Protein AF-A0A6M6A2I5-F1 (afdb_monomer_lite)

Sequence (112 aa):
MAKPLNKREREFLKPAIVHGWEIEISPFRKTALWDGDSLLPVRVGAMAESLIKRGYLERISMGFGRDIIRATEKAKNLRCYRCSYGRTIKNGQQAGSCPHCDGGIKQEGANQ

Secondary structure (DSSP, 8-state):
-PPPPPHHHHHHHHIIIII---EEE-TT-SSEEETT-TTSEE--SHHHHHHHHTTSEEEEEEETTEEEEEE-HHHHTTB-SSSBTTEEEETTEEEEE-TT-BTTBPPTTTT-

Radius of gyration: 15.28 Å; chains: 1; bounding box: 38×22×46 Å

pLDDT: mean 90.23, std 10.86, range [34.66, 98.06]

Foldseek 3Di:
DDDWDDPVLCVLCLCQQQVVWKWKDDPVDPFIATNPDPVGTDDDDPSLVVCCVVQQWPWDDPDPRIIIIHGDPVNNVQFDPCPRQQFHADPNDGPGGDPQADRGGGTPPSPD

Structure (mmCIF, N/CA/C/O backbone):
data_AF-A0A6M6A2I5-F1
#
_entry.id   AF-A0A6M6A2I5-F1
#
loop_
_atom_site.group_PDB
_atom_site.id
_atom_site.type_symbol
_atom_site.label_atom_id
_atom_site.label_alt_id
_atom_site.label_comp_id
_atom_site.label_asym_id
_atom_site.label_entity_id
_atom_site.label_seq_id
_atom_site.pdbx_PDB_ins_code
_atom_site.Cartn_x
_atom_site.Cartn_y
_atom_site.Cartn_z
_atom_site.occupancy
_atom_site.B_iso_or_equiv
_atom_site.auth_seq_id
_atom_site.auth_comp_id
_atom_site.auth_asym_id
_atom_site.auth_atom_id
_atom_site.pdbx_PDB_model_num
ATOM 1 N N . MET A 1 1 ? 15.066 9.716 14.071 1.00 51.50 1 MET A N 1
ATOM 2 C CA . MET A 1 1 ? 13.741 9.054 14.113 1.00 51.50 1 MET A CA 1
ATOM 3 C C . MET A 1 1 ? 13.105 9.168 12.736 1.00 51.50 1 MET A C 1
ATOM 5 O O . MET A 1 1 ? 13.170 10.244 12.154 1.00 51.50 1 MET A O 1
ATOM 9 N N . ALA A 1 2 ? 12.569 8.081 12.172 1.00 66.38 2 ALA A N 1
ATOM 10 C CA . ALA A 1 2 ? 11.883 8.155 10.881 1.00 66.38 2 ALA A CA 1
ATOM 11 C C . ALA A 1 2 ? 10.596 8.983 11.026 1.00 66.38 2 ALA A C 1
ATOM 13 O O . ALA A 1 2 ? 9.888 8.853 12.022 1.00 66.38 2 ALA A O 1
ATOM 14 N N . LYS A 1 3 ? 10.305 9.846 10.047 1.00 81.69 3 LYS A N 1
ATOM 15 C CA . LYS A 1 3 ? 9.072 10.643 10.024 1.00 81.69 3 LYS A CA 1
ATOM 16 C C . LYS A 1 3 ? 7.850 9.706 10.064 1.00 81.69 3 LYS A C 1
ATOM 18 O O . LYS A 1 3 ? 7.823 8.780 9.246 1.00 81.69 3 LYS A O 1
ATOM 23 N N . PRO A 1 4 ? 6.849 9.950 10.933 1.00 85.81 4 PRO A N 1
ATOM 24 C CA . PRO A 1 4 ? 5.607 9.183 10.933 1.00 85.81 4 PRO A CA 1
ATOM 25 C C . PRO A 1 4 ? 4.867 9.270 9.596 1.00 85.81 4 PRO A C 1
ATOM 27 O O . PRO A 1 4 ? 4.952 10.280 8.889 1.00 85.81 4 PRO A O 1
ATOM 30 N N . LEU A 1 5 ? 4.113 8.226 9.248 1.00 91.00 5 LEU A N 1
ATOM 31 C CA . LEU A 1 5 ? 3.243 8.243 8.066 1.00 91.00 5 LEU A CA 1
ATOM 32 C C . LEU A 1 5 ? 2.193 9.359 8.148 1.00 91.00 5 LEU A C 1
ATOM 34 O O . LEU A 1 5 ? 1.408 9.427 9.099 1.00 91.00 5 LEU A O 1
ATOM 38 N N . ASN A 1 6 ? 2.125 10.201 7.116 1.00 91.81 6 ASN A N 1
ATOM 39 C CA . ASN A 1 6 ? 1.060 11.198 6.994 1.00 91.81 6 ASN A CA 1
ATOM 40 C C . ASN A 1 6 ? -0.255 10.568 6.485 1.00 91.81 6 ASN A C 1
ATOM 42 O O . ASN A 1 6 ? -0.288 9.406 6.084 1.00 91.81 6 ASN A O 1
ATOM 46 N N . LYS A 1 7 ? -1.352 11.338 6.477 1.00 90.50 7 LYS A N 1
ATOM 47 C CA . LYS A 1 7 ? -2.675 10.841 6.059 1.00 90.50 7 LYS A CA 1
ATOM 48 C C . LYS A 1 7 ? -2.685 10.259 4.638 1.00 90.50 7 LYS A C 1
ATOM 50 O O . LYS A 1 7 ? -3.179 9.154 4.454 1.00 90.50 7 LYS A O 1
ATOM 55 N N . ARG A 1 8 ? -2.089 10.954 3.660 1.00 92.94 8 ARG A N 1
ATOM 56 C CA . ARG A 1 8 ? -2.039 10.495 2.258 1.00 92.94 8 ARG A CA 1
ATOM 57 C C . ARG A 1 8 ? -1.227 9.211 2.107 1.00 92.94 8 ARG A C 1
ATOM 59 O O . ARG A 1 8 ? -1.609 8.331 1.350 1.00 92.94 8 ARG A O 1
ATOM 66 N N . GLU A 1 9 ? -0.122 9.094 2.838 1.00 94.56 9 GLU A N 1
ATOM 67 C CA . GLU A 1 9 ? 0.698 7.877 2.843 1.00 94.56 9 GLU A CA 1
ATOM 68 C C . GLU A 1 9 ? -0.063 6.689 3.441 1.00 94.56 9 GLU A C 1
ATOM 70 O O . GLU A 1 9 ? -0.002 5.588 2.898 1.00 94.56 9 GLU A O 1
ATOM 75 N N . ARG A 1 10 ? -0.825 6.905 4.522 1.00 93.00 10 ARG A N 1
ATOM 76 C CA . ARG A 1 10 ? -1.693 5.864 5.089 1.00 93.00 10 ARG A CA 1
ATOM 77 C C . ARG A 1 10 ? -2.793 5.454 4.115 1.00 93.00 10 ARG A C 1
ATOM 79 O O . ARG A 1 10 ? -3.000 4.265 3.918 1.00 93.00 10 ARG A O 1
ATOM 86 N N . GLU A 1 11 ? -3.463 6.412 3.481 1.00 93.00 11 GLU A N 1
ATOM 87 C CA . GLU A 1 11 ? -4.486 6.126 2.467 1.00 93.00 11 GLU A CA 1
ATOM 88 C C . GLU A 1 11 ? -3.912 5.318 1.297 1.00 93.00 11 GLU A C 1
ATOM 90 O O . GLU A 1 11 ? -4.533 4.345 0.875 1.00 93.00 11 GLU A O 1
ATOM 95 N N . PHE A 1 12 ? -2.704 5.651 0.833 1.00 95.06 12 PHE A N 1
ATOM 96 C CA . PHE A 1 12 ? -2.018 4.901 -0.221 1.00 95.06 12 PHE A CA 1
ATOM 97 C C . PHE A 1 12 ? -1.679 3.462 0.194 1.00 95.06 12 PHE A C 1
ATOM 99 O O . PHE A 1 12 ? -1.828 2.541 -0.601 1.00 95.06 12 PHE A O 1
ATOM 106 N N . LEU A 1 13 ? -1.242 3.252 1.439 1.00 95.31 13 LEU A N 1
ATOM 107 C CA . LEU A 1 13 ? -0.910 1.925 1.970 1.00 95.31 13 LEU A CA 1
ATOM 108 C C . LEU A 1 13 ? -2.141 1.082 2.335 1.00 95.31 13 LEU A C 1
ATOM 110 O O . LEU A 1 13 ? -2.018 -0.129 2.526 1.00 95.31 13 LEU A O 1
ATOM 114 N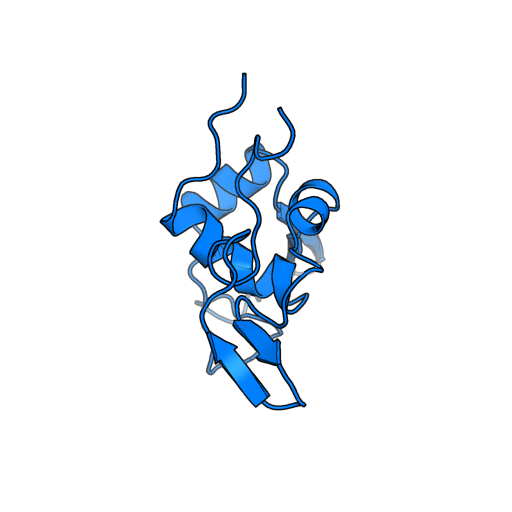 N . LYS A 1 14 ? -3.319 1.700 2.477 1.00 94.88 14 LYS A N 1
ATOM 115 C CA . LYS A 1 14 ? -4.532 1.049 2.985 1.00 94.88 14 LYS A CA 1
ATOM 116 C C . LYS A 1 14 ? -4.922 -0.220 2.224 1.00 94.88 14 LYS A C 1
ATOM 118 O O . LYS A 1 14 ? -5.168 -1.211 2.913 1.00 94.88 14 LYS A O 1
ATOM 123 N N . PRO A 1 15 ? -4.955 -0.250 0.879 1.00 95.38 15 PRO A N 1
ATOM 124 C CA . PRO A 1 15 ? -5.260 -1.476 0.145 1.00 95.38 15 PRO A CA 1
ATOM 125 C C . PRO A 1 15 ? -4.318 -2.625 0.524 1.00 95.38 15 PRO A C 1
ATOM 127 O O . PRO A 1 15 ? -4.771 -3.681 0.963 1.00 95.38 15 PRO A O 1
ATOM 130 N N . ALA A 1 16 ? -3.011 -2.367 0.510 1.00 96.50 16 ALA A N 1
ATOM 131 C CA . ALA A 1 16 ? -2.003 -3.374 0.822 1.00 96.50 16 ALA A CA 1
ATOM 132 C C . ALA A 1 16 ? -2.032 -3.851 2.285 1.00 96.50 16 ALA A C 1
ATOM 134 O O . ALA A 1 16 ? -1.866 -5.035 2.559 1.00 96.50 16 ALA A O 1
ATOM 135 N N . ILE A 1 17 ? -2.264 -2.954 3.249 1.00 95.56 17 ILE A N 1
ATOM 136 C CA . ILE A 1 17 ? -2.261 -3.311 4.680 1.00 95.56 17 ILE A CA 1
ATOM 137 C C . ILE A 1 17 ? -3.567 -3.991 5.098 1.00 95.56 17 ILE A C 1
ATOM 139 O O . ILE A 1 17 ? -3.561 -4.953 5.869 1.00 95.56 17 ILE A O 1
ATOM 143 N N . VAL A 1 18 ? -4.701 -3.444 4.664 1.00 94.00 18 VAL A N 1
ATOM 144 C CA . VAL A 1 18 ? -6.015 -3.841 5.179 1.00 94.00 18 VAL A CA 1
ATOM 145 C C . VAL A 1 18 ? -6.603 -4.989 4.366 1.00 94.00 18 VAL A C 1
ATOM 147 O O . VAL A 1 18 ? -7.187 -5.904 4.951 1.00 94.00 18 VAL A O 1
ATOM 150 N N . HIS A 1 19 ? -6.437 -4.950 3.044 1.00 92.69 19 HIS A N 1
ATOM 151 C CA . HIS A 1 19 ? -6.981 -5.951 2.129 1.00 92.69 19 HIS A CA 1
ATOM 152 C C . HIS A 1 19 ? -5.935 -6.973 1.673 1.00 92.69 19 HIS A C 1
ATOM 154 O O . HIS A 1 19 ? -6.315 -8.033 1.193 1.00 92.69 19 HIS A O 1
ATOM 160 N N . GLY A 1 20 ? -4.644 -6.700 1.886 1.00 93.62 20 GLY A N 1
ATOM 161 C CA . GLY A 1 20 ? -3.567 -7.584 1.440 1.00 93.62 20 GLY A CA 1
ATOM 162 C C . GLY A 1 20 ? -3.265 -7.469 -0.052 1.00 93.62 20 GLY A C 1
ATOM 163 O O . GLY A 1 20 ? -2.556 -8.320 -0.568 1.00 93.62 20 GLY A O 1
ATOM 164 N N . TRP A 1 21 ? -3.797 -6.441 -0.719 1.00 96.56 21 TRP A N 1
ATOM 165 C CA . TRP A 1 21 ? -3.623 -6.2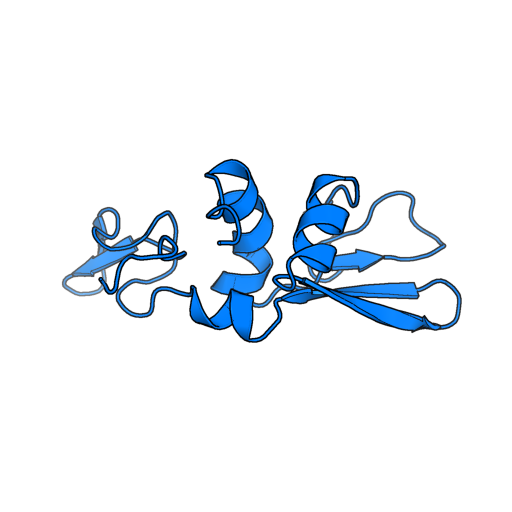48 -2.154 1.00 96.56 21 TRP A CA 1
ATOM 166 C C . TRP A 1 21 ? -2.175 -5.914 -2.513 1.00 96.56 21 TRP A C 1
ATOM 168 O O . TRP A 1 21 ? -1.461 -5.228 -1.773 1.00 96.56 21 TRP A O 1
ATOM 178 N N . GLU A 1 22 ? -1.764 -6.345 -3.691 1.00 97.69 22 GLU A N 1
ATOM 179 C CA . GLU A 1 22 ? -0.459 -6.097 -4.273 1.00 97.69 22 GLU A CA 1
ATOM 180 C C . GLU A 1 22 ? -0.597 -5.165 -5.479 1.00 97.69 22 GLU A C 1
ATOM 182 O O . GLU A 1 22 ? -1.621 -5.125 -6.156 1.00 97.69 22 GLU A O 1
ATOM 187 N N . ILE A 1 23 ? 0.424 -4.356 -5.745 1.00 97.94 23 ILE A N 1
ATOM 188 C CA . ILE A 1 23 ? 0.483 -3.549 -6.961 1.00 97.94 23 ILE A CA 1
ATOM 189 C C . ILE A 1 23 ? 1.203 -4.363 -8.025 1.00 97.94 23 ILE A C 1
ATOM 191 O O . ILE A 1 23 ? 2.397 -4.633 -7.896 1.00 97.94 23 ILE A O 1
ATOM 195 N N . GLU A 1 24 ? 0.509 -4.669 -9.108 1.00 97.00 24 GLU A N 1
ATOM 196 C CA . GLU A 1 24 ? 1.076 -5.335 -10.269 1.00 97.00 24 GLU A CA 1
ATOM 197 C C . GLU A 1 24 ? 1.545 -4.316 -11.306 1.00 97.00 24 GLU A C 1
ATOM 199 O O . GLU A 1 24 ? 0.784 -3.463 -11.778 1.00 97.00 24 GLU A O 1
ATOM 204 N N . ILE A 1 25 ? 2.813 -4.428 -11.696 1.00 95.81 25 ILE A N 1
ATOM 205 C CA . ILE A 1 25 ? 3.427 -3.667 -12.779 1.00 95.81 25 ILE A CA 1
ATOM 206 C C . ILE A 1 25 ? 3.683 -4.630 -13.934 1.00 95.81 25 ILE A C 1
ATOM 208 O O . ILE A 1 25 ? 4.354 -5.651 -13.787 1.00 95.81 25 ILE A O 1
ATOM 212 N N . SER A 1 26 ? 3.161 -4.283 -15.108 1.00 93.12 26 SER A N 1
ATOM 213 C CA . SER A 1 26 ? 3.303 -5.069 -16.331 1.00 93.12 26 SER A CA 1
ATOM 214 C C . SER A 1 26 ? 3.981 -4.236 -17.416 1.00 93.12 26 SER A C 1
ATOM 216 O O . SER A 1 26 ? 3.597 -3.080 -17.596 1.00 93.12 26 SER A O 1
ATOM 218 N N . PRO A 1 27 ? 4.906 -4.806 -18.211 1.00 91.31 27 PRO A N 1
ATOM 219 C CA . PRO A 1 27 ? 5.558 -4.077 -19.302 1.00 91.31 27 PRO A CA 1
ATOM 220 C C . PRO A 1 27 ? 4.580 -3.717 -20.432 1.00 91.31 27 PRO A C 1
ATOM 222 O O . PRO A 1 27 ? 4.844 -2.818 -21.225 1.00 91.31 27 PRO A O 1
ATOM 225 N N . PHE A 1 28 ? 3.435 -4.403 -20.506 1.00 89.19 28 PHE A N 1
ATOM 226 C CA . PHE A 1 28 ? 2.423 -4.207 -21.546 1.00 89.19 28 PHE A CA 1
ATOM 227 C C . PHE A 1 28 ? 1.353 -3.177 -21.161 1.00 89.19 28 PHE A C 1
ATOM 229 O O . PHE A 1 28 ? 0.451 -2.903 -21.952 1.00 89.19 28 PHE A O 1
ATOM 236 N N . ARG A 1 29 ? 1.413 -2.613 -19.946 1.00 87.19 29 ARG A N 1
ATOM 237 C CA . ARG A 1 29 ? 0.445 -1.624 -19.458 1.00 87.19 29 ARG A CA 1
ATOM 238 C C . ARG A 1 29 ? 1.159 -0.363 -18.996 1.00 87.19 29 ARG A C 1
ATOM 240 O O . ARG A 1 29 ? 2.187 -0.414 -18.337 1.00 87.19 29 ARG A O 1
ATOM 247 N N . LYS A 1 30 ? 0.568 0.790 -19.311 1.00 88.12 30 LYS A N 1
ATOM 248 C CA . LYS A 1 30 ? 1.089 2.096 -18.871 1.00 88.12 30 LYS A CA 1
ATOM 249 C C . LYS A 1 30 ? 0.826 2.370 -17.389 1.00 88.12 30 LYS A C 1
ATOM 251 O O . LYS A 1 30 ? 1.509 3.190 -16.786 1.00 88.12 30 LYS A O 1
ATOM 256 N N . THR A 1 31 ? -0.186 1.721 -16.824 1.00 93.50 31 THR A N 1
ATOM 257 C CA . THR A 1 31 ? -0.617 1.881 -15.436 1.00 93.50 31 THR A CA 1
ATOM 258 C C . THR A 1 31 ? -0.467 0.571 -14.686 1.00 93.50 31 THR A C 1
ATOM 260 O O . THR A 1 31 ? -0.854 -0.486 -15.185 1.00 93.50 31 THR A O 1
ATOM 263 N N . ALA A 1 32 ? 0.074 0.672 -13.474 1.00 95.62 32 ALA A N 1
ATOM 264 C CA . ALA A 1 32 ? 0.043 -0.409 -12.506 1.00 95.62 32 ALA A CA 1
ATOM 265 C C . ALA A 1 32 ? -1.368 -0.537 -11.921 1.00 95.62 32 ALA A C 1
ATOM 267 O O . ALA A 1 32 ? -2.139 0.428 -11.947 1.00 95.62 32 ALA A O 1
ATOM 268 N N . LEU A 1 33 ? -1.703 -1.711 -11.400 1.00 97.00 33 LEU A N 1
ATOM 269 C CA . LEU A 1 33 ? -3.041 -2.041 -10.904 1.00 97.00 33 LEU A CA 1
ATOM 270 C C . LEU A 1 33 ? -2.941 -2.661 -9.512 1.00 97.00 33 LEU A C 1
ATOM 272 O O . LEU A 1 33 ? -1.951 -3.325 -9.223 1.00 97.00 33 LEU A O 1
ATOM 276 N N . TRP A 1 34 ? -3.954 -2.473 -8.672 1.00 96.62 34 TRP A N 1
ATOM 277 C CA . TRP A 1 34 ? -4.112 -3.296 -7.471 1.00 96.62 34 TRP A CA 1
ATOM 278 C C . TRP A 1 34 ? -4.677 -4.670 -7.851 1.00 96.62 34 TRP A C 1
ATOM 280 O O . TRP A 1 34 ? -5.695 -4.717 -8.537 1.00 96.62 34 TRP A O 1
ATOM 290 N N . ASP A 1 35 ? -4.020 -5.755 -7.431 1.00 92.88 35 ASP A N 1
ATOM 291 C CA . ASP A 1 35 ? -4.379 -7.162 -7.699 1.00 92.88 35 ASP A CA 1
ATOM 292 C C . ASP A 1 35 ? -4.761 -7.434 -9.168 1.00 92.88 35 ASP A C 1
ATOM 294 O O . ASP A 1 35 ? -5.701 -8.167 -9.476 1.00 92.88 35 ASP A O 1
ATOM 298 N N . GLY A 1 36 ? -4.084 -6.752 -10.098 1.00 90.62 36 GLY A N 1
ATOM 299 C CA . GLY A 1 36 ? -4.328 -6.897 -11.533 1.00 90.62 36 GLY A CA 1
ATOM 300 C C . GLY A 1 36 ? -5.681 -6.355 -12.026 1.00 90.62 36 GLY A C 1
ATOM 301 O O . GLY A 1 36 ? -5.975 -6.462 -13.222 1.00 90.62 36 GLY A O 1
ATOM 302 N N . ASP A 1 37 ? -6.492 -5.733 -11.164 1.00 92.81 37 ASP A N 1
ATOM 303 C CA . ASP A 1 37 ? -7.822 -5.234 -11.511 1.00 92.81 37 ASP A CA 1
ATOM 304 C C . ASP A 1 37 ? -7.744 -3.904 -12.276 1.00 92.81 37 ASP A C 1
ATOM 306 O O . ASP A 1 37 ? -7.301 -2.867 -11.775 1.00 92.81 37 ASP A O 1
ATOM 310 N N . SER A 1 38 ? -8.231 -3.914 -13.519 1.00 91.12 38 SER A N 1
ATOM 311 C CA . SER A 1 38 ? -8.290 -2.728 -14.380 1.00 91.12 38 SER A CA 1
ATOM 312 C C . SER A 1 38 ? -9.160 -1.588 -13.841 1.00 91.12 38 SER A C 1
ATOM 314 O O . SER A 1 38 ? -8.966 -0.446 -14.258 1.00 91.12 38 SER A O 1
ATOM 316 N N . LEU A 1 39 ? -10.093 -1.869 -12.926 1.00 94.50 39 LEU A N 1
ATOM 317 C CA . LEU A 1 39 ? -10.918 -0.860 -12.259 1.00 94.50 39 LEU A CA 1
ATOM 318 C C . LEU A 1 39 ? -10.176 -0.150 -11.119 1.00 94.50 39 LEU A C 1
ATOM 320 O O . LEU A 1 39 ? -10.648 0.875 -10.626 1.00 94.50 39 LEU A O 1
ATOM 324 N N . LEU A 1 40 ? -9.003 -0.654 -10.723 1.00 94.06 40 LEU A N 1
ATOM 325 C CA . LEU A 1 40 ? -8.212 -0.152 -9.602 1.00 94.06 40 LEU A CA 1
ATOM 326 C C . LEU A 1 40 ? -6.798 0.272 -10.041 1.00 94.06 40 LEU A C 1
ATOM 328 O O . LEU A 1 40 ? -5.798 -0.259 -9.547 1.00 94.06 40 LEU A O 1
ATOM 332 N N . PRO A 1 41 ? -6.671 1.252 -10.957 1.00 95.12 41 PRO A N 1
ATOM 333 C CA . PRO A 1 41 ? -5.369 1.738 -11.381 1.00 95.12 41 PRO A CA 1
ATOM 334 C C . PRO A 1 41 ? -4.646 2.465 -10.245 1.00 95.12 41 PRO A C 1
ATOM 336 O O . PRO A 1 41 ? -5.231 3.260 -9.507 1.00 95.12 41 PRO A O 1
ATOM 339 N N . VAL A 1 42 ? -3.334 2.264 -10.158 1.00 95.00 42 VAL A N 1
ATOM 340 C CA . VAL A 1 42 ? -2.470 2.913 -9.174 1.00 95.00 42 VAL A CA 1
ATOM 341 C C . VAL A 1 42 ? -1.264 3.560 -9.845 1.00 95.00 42 VAL A C 1
ATOM 343 O O . VAL A 1 42 ? -0.620 3.015 -10.742 1.00 95.00 42 VAL A O 1
ATOM 346 N N . ARG A 1 43 ? -0.954 4.782 -9.407 1.00 92.81 43 ARG A N 1
ATOM 347 C CA . ARG A 1 43 ? 0.226 5.513 -9.868 1.00 92.81 43 ARG A CA 1
ATOM 348 C C . ARG A 1 43 ? 1.421 5.134 -9.005 1.00 92.81 43 ARG A C 1
ATOM 350 O O . ARG A 1 43 ? 1.511 5.551 -7.851 1.00 92.81 43 ARG A O 1
ATOM 357 N N . VAL A 1 44 ? 2.355 4.390 -9.587 1.00 93.25 44 VAL A N 1
ATOM 358 C CA . VAL A 1 44 ? 3.667 4.132 -8.986 1.00 93.25 44 VAL A CA 1
ATOM 359 C C . VAL A 1 44 ? 4.581 5.305 -9.331 1.00 93.25 44 VAL A C 1
ATOM 361 O O . VAL A 1 44 ? 4.849 5.582 -10.495 1.00 93.25 44 VAL A O 1
ATOM 364 N N . GLY A 1 45 ? 5.014 6.038 -8.313 1.00 93.50 45 GLY A N 1
ATOM 365 C CA . GLY A 1 45 ? 5.847 7.230 -8.461 1.00 93.50 45 GLY A CA 1
ATOM 366 C C . GLY A 1 45 ? 6.528 7.580 -7.144 1.00 93.50 45 GLY A C 1
ATOM 367 O O . GLY A 1 45 ? 6.706 6.714 -6.290 1.00 93.50 45 GLY A O 1
ATOM 368 N N . ALA A 1 46 ? 6.851 8.857 -6.932 1.00 95.19 46 ALA A N 1
ATOM 369 C CA . ALA A 1 46 ? 7.630 9.307 -5.772 1.00 95.19 46 ALA A CA 1
ATOM 370 C C . ALA A 1 46 ? 7.086 8.840 -4.405 1.00 95.19 46 ALA A C 1
ATOM 372 O O . ALA A 1 46 ? 7.871 8.565 -3.500 1.00 95.19 46 ALA A O 1
ATOM 373 N N . MET A 1 47 ? 5.761 8.719 -4.245 1.00 95.69 47 MET A N 1
ATOM 374 C CA . MET A 1 47 ? 5.160 8.213 -3.005 1.00 95.69 47 MET A CA 1
ATOM 375 C C . MET A 1 47 ? 5.479 6.731 -2.774 1.00 95.69 47 MET A C 1
ATOM 377 O O . MET A 1 47 ? 5.968 6.386 -1.702 1.00 95.69 47 MET A O 1
ATOM 381 N N . ALA A 1 48 ? 5.254 5.876 -3.775 1.00 95.94 48 ALA A N 1
ATOM 382 C CA . ALA A 1 48 ? 5.577 4.453 -3.691 1.00 95.94 48 ALA A CA 1
ATOM 383 C C . ALA A 1 48 ? 7.081 4.250 -3.447 1.00 95.94 48 ALA A C 1
ATOM 385 O O . ALA A 1 48 ? 7.459 3.534 -2.526 1.00 95.94 48 ALA A O 1
ATOM 386 N N . GLU A 1 49 ? 7.933 4.973 -4.180 1.00 96.62 49 GLU A N 1
ATOM 387 C CA . GLU A 1 49 ? 9.391 4.923 -4.012 1.00 96.62 49 GLU A CA 1
ATOM 388 C C . GLU A 1 49 ? 9.843 5.361 -2.611 1.00 96.62 49 GLU A C 1
ATOM 390 O O . GLU A 1 49 ? 10.701 4.730 -1.995 1.00 96.62 49 GLU A O 1
ATOM 395 N N . SER A 1 50 ? 9.245 6.422 -2.061 1.00 96.31 50 SER A N 1
ATOM 396 C CA . SER A 1 50 ? 9.507 6.865 -0.685 1.00 96.31 50 SER A CA 1
ATOM 397 C C . SER A 1 50 ? 9.104 5.802 0.343 1.00 96.31 50 SER A C 1
ATOM 399 O O . SER A 1 50 ? 9.847 5.530 1.288 1.00 96.31 50 SER A O 1
ATOM 401 N N . LEU A 1 51 ? 7.947 5.162 0.154 1.00 96.62 51 LEU A N 1
ATOM 402 C CA . LEU A 1 51 ? 7.446 4.110 1.041 1.00 96.62 51 LEU A CA 1
ATOM 403 C C . LEU A 1 51 ? 8.281 2.826 0.961 1.00 96.62 51 LEU A C 1
ATOM 405 O O . LEU A 1 51 ? 8.489 2.194 1.999 1.00 96.62 51 LEU A O 1
ATOM 409 N N . ILE A 1 52 ? 8.810 2.491 -0.220 1.00 97.31 52 ILE A N 1
ATOM 410 C CA . ILE A 1 52 ? 9.781 1.404 -0.406 1.00 97.31 52 ILE A CA 1
ATOM 411 C C . ILE A 1 52 ? 11.075 1.724 0.346 1.00 97.31 52 ILE A C 1
ATOM 413 O O . ILE A 1 52 ? 11.507 0.946 1.192 1.00 97.31 52 ILE A O 1
ATOM 417 N N . LYS A 1 53 ? 11.654 2.914 0.137 1.00 96.62 53 LYS A N 1
ATOM 418 C CA . LYS A 1 53 ? 12.880 3.349 0.834 1.00 96.62 53 LYS A CA 1
ATOM 419 C C . LYS A 1 53 ? 12.732 3.365 2.357 1.00 96.62 53 LYS A C 1
ATOM 421 O O . LYS A 1 53 ? 13.690 3.109 3.077 1.00 96.62 53 LYS A O 1
ATOM 426 N N . ARG A 1 54 ? 11.532 3.667 2.862 1.00 95.25 54 ARG A N 1
ATOM 427 C CA . ARG A 1 54 ? 11.206 3.651 4.300 1.00 95.25 54 ARG A CA 1
ATOM 428 C C . ARG A 1 54 ? 10.817 2.258 4.823 1.00 95.25 54 ARG A C 1
ATOM 430 O O . ARG A 1 54 ? 10.545 2.125 6.021 1.00 95.25 54 ARG A O 1
ATOM 437 N N . GLY A 1 55 ? 10.779 1.244 3.958 1.00 96.38 55 GLY A N 1
ATOM 438 C CA . GLY A 1 55 ? 10.544 -0.158 4.299 1.00 96.38 55 GLY A CA 1
ATOM 439 C C . GLY A 1 55 ? 9.089 -0.533 4.582 1.00 96.38 55 GLY A C 1
ATOM 440 O O . GLY A 1 55 ? 8.860 -1.541 5.243 1.00 96.38 55 GLY A O 1
ATOM 441 N N . TYR A 1 56 ? 8.102 0.263 4.154 1.00 96.81 56 TYR A N 1
ATOM 442 C CA . TYR A 1 56 ? 6.676 -0.106 4.265 1.00 96.81 56 TYR A CA 1
ATOM 443 C C . TYR A 1 56 ? 6.201 -0.950 3.084 1.00 96.81 56 TYR A C 1
ATOM 445 O O . TYR A 1 56 ? 5.294 -1.766 3.223 1.00 96.81 56 TYR A O 1
ATOM 453 N N . LEU A 1 57 ? 6.811 -0.740 1.923 1.00 98.06 57 LEU A N 1
ATOM 454 C CA . LEU A 1 57 ? 6.577 -1.527 0.725 1.00 98.06 57 LEU A CA 1
ATOM 455 C C . LEU A 1 57 ? 7.881 -2.204 0.315 1.00 98.06 57 LEU A C 1
ATOM 457 O O . LEU A 1 57 ? 8.965 -1.700 0.601 1.00 98.06 57 LEU A O 1
ATOM 461 N N . GLU A 1 58 ? 7.769 -3.321 -0.378 1.00 98.06 58 GLU A N 1
ATOM 462 C CA . GLU A 1 58 ? 8.880 -3.958 -1.073 1.00 98.06 58 GLU A CA 1
ATOM 463 C C . GLU A 1 58 ? 8.506 -4.166 -2.533 1.00 98.06 58 GLU A C 1
ATOM 465 O O . GLU A 1 58 ? 7.339 -4.396 -2.848 1.00 98.06 58 GLU A O 1
ATOM 470 N N . ARG A 1 59 ? 9.499 -4.056 -3.417 1.00 97.62 59 ARG A N 1
ATOM 471 C CA . ARG A 1 59 ? 9.359 -4.344 -4.842 1.00 97.62 59 ARG A CA 1
ATOM 472 C C . ARG A 1 59 ? 10.061 -5.662 -5.140 1.00 97.62 59 ARG A C 1
ATOM 474 O O . ARG A 1 59 ? 11.241 -5.811 -4.835 1.00 97.62 59 ARG A O 1
ATOM 481 N N . ILE A 1 60 ? 9.340 -6.581 -5.760 1.00 97.19 60 ILE A N 1
ATOM 482 C CA . ILE A 1 60 ? 9.811 -7.903 -6.153 1.00 97.19 60 ILE A CA 1
ATOM 483 C C . ILE A 1 60 ? 9.759 -7.963 -7.671 1.00 97.19 60 ILE A C 1
ATOM 485 O O . ILE A 1 60 ? 8.690 -7.800 -8.258 1.00 97.19 60 ILE A O 1
ATOM 489 N N . SER A 1 61 ? 10.906 -8.185 -8.310 1.00 95.38 61 SER A N 1
ATOM 490 C CA . SER A 1 61 ? 10.916 -8.403 -9.752 1.00 95.38 61 SER A CA 1
ATOM 491 C C . SER A 1 61 ? 10.519 -9.839 -10.059 1.00 95.38 61 SER A C 1
ATOM 493 O O . SER A 1 61 ? 11.113 -10.783 -9.543 1.00 95.38 61 SER A O 1
ATOM 495 N N . MET A 1 62 ? 9.518 -9.987 -10.918 1.00 94.06 62 MET A N 1
ATOM 496 C CA . MET A 1 62 ? 9.010 -11.271 -11.402 1.00 94.06 62 MET A CA 1
ATOM 497 C C . MET A 1 62 ? 9.676 -11.688 -12.723 1.00 94.06 62 MET A C 1
ATOM 499 O O . MET A 1 62 ? 9.322 -12.711 -13.306 1.00 94.06 62 MET A O 1
ATOM 503 N N . GLY A 1 63 ? 10.635 -10.895 -13.213 1.00 91.19 63 GLY A N 1
ATOM 504 C CA . GLY A 1 63 ? 11.280 -11.096 -14.507 1.00 91.19 63 GLY A CA 1
ATOM 505 C C . GLY A 1 63 ? 10.450 -10.568 -15.680 1.00 91.19 63 GLY A C 1
ATOM 506 O O . GLY A 1 63 ? 9.281 -10.206 -15.549 1.00 91.19 63 GLY A O 1
ATOM 507 N N . PHE A 1 64 ? 11.083 -10.484 -16.854 1.00 89.75 64 PHE A N 1
ATOM 508 C CA . PHE A 1 64 ? 10.457 -9.999 -18.095 1.00 89.75 64 PHE A CA 1
ATOM 509 C C . PHE A 1 64 ? 9.776 -8.624 -17.959 1.00 89.75 64 PHE A C 1
ATOM 511 O O . PHE A 1 64 ? 8.734 -8.378 -18.561 1.00 89.75 64 PHE A O 1
ATOM 518 N N . GLY A 1 65 ? 10.343 -7.731 -17.139 1.00 87.62 65 GLY A N 1
ATOM 519 C CA . GLY A 1 65 ? 9.804 -6.388 -16.896 1.00 87.62 65 GLY A CA 1
ATOM 520 C C . GLY A 1 65 ? 8.518 -6.352 -16.063 1.00 87.62 65 GLY A C 1
ATOM 521 O O . GLY A 1 65 ? 7.855 -5.317 -16.031 1.00 87.62 65 GLY A O 1
ATOM 522 N N . ARG A 1 66 ? 8.143 -7.465 -15.422 1.00 93.56 66 ARG A N 1
ATOM 523 C CA . ARG A 1 66 ? 7.038 -7.528 -14.464 1.00 93.56 66 ARG A CA 1
ATOM 524 C C . ARG A 1 66 ? 7.573 -7.352 -13.052 1.00 93.56 66 ARG A C 1
ATOM 526 O O . ARG A 1 66 ? 8.506 -8.051 -12.666 1.00 93.56 66 ARG A O 1
ATOM 533 N N . ASP A 1 67 ? 6.927 -6.490 -12.281 1.00 96.38 67 ASP A N 1
ATOM 534 C CA . ASP A 1 67 ? 7.236 -6.275 -10.869 1.00 96.38 67 ASP A CA 1
ATOM 535 C C . ASP A 1 67 ? 5.950 -6.352 -10.040 1.00 96.38 67 ASP A C 1
ATOM 537 O O . ASP A 1 67 ? 4.871 -5.976 -10.502 1.00 96.38 67 ASP A O 1
ATOM 541 N N . ILE A 1 68 ? 6.087 -6.783 -8.791 1.00 97.38 68 ILE A N 1
ATOM 542 C CA . ILE A 1 68 ? 5.054 -6.693 -7.761 1.00 97.38 68 ILE A CA 1
ATOM 543 C C . ILE A 1 68 ? 5.548 -5.734 -6.681 1.00 97.38 68 ILE A C 1
ATOM 545 O O . ILE A 1 68 ? 6.691 -5.838 -6.236 1.00 97.38 68 ILE A O 1
ATOM 549 N N . ILE A 1 69 ? 4.702 -4.804 -6.236 1.00 97.94 69 ILE A N 1
ATOM 550 C CA . ILE A 1 69 ? 4.950 -4.014 -5.025 1.00 97.94 69 ILE A CA 1
ATOM 551 C C . ILE A 1 69 ? 3.929 -4.409 -3.964 1.00 97.94 69 ILE A C 1
ATOM 553 O O . ILE A 1 69 ? 2.729 -4.265 -4.178 1.00 97.94 69 ILE A O 1
ATOM 557 N N . ARG A 1 70 ? 4.392 -4.848 -2.793 1.00 97.81 70 ARG A N 1
ATOM 558 C CA . ARG A 1 70 ? 3.516 -5.319 -1.708 1.00 97.81 70 ARG A CA 1
ATOM 559 C C . ARG A 1 70 ? 3.916 -4.770 -0.344 1.00 97.81 70 ARG A C 1
ATOM 561 O O . ARG A 1 70 ? 5.021 -4.256 -0.169 1.00 97.81 70 ARG A O 1
ATOM 568 N N . ALA A 1 71 ? 3.008 -4.866 0.628 1.00 97.69 71 ALA A N 1
ATOM 569 C CA . ALA A 1 71 ? 3.274 -4.458 2.006 1.00 97.69 71 ALA A CA 1
ATOM 570 C C . ALA A 1 71 ? 4.277 -5.391 2.697 1.00 97.69 71 ALA A C 1
ATOM 572 O O . ALA A 1 71 ? 4.116 -6.611 2.691 1.00 97.69 71 ALA A O 1
ATOM 573 N N . THR A 1 72 ? 5.266 -4.800 3.366 1.00 97.56 72 THR A N 1
ATOM 574 C CA . THR A 1 72 ? 6.196 -5.528 4.241 1.00 97.56 72 THR A CA 1
ATOM 575 C C . THR A 1 72 ? 5.540 -5.867 5.580 1.00 97.56 72 THR A C 1
ATOM 577 O O . THR A 1 72 ? 4.519 -5.285 5.959 1.00 97.56 72 THR A O 1
ATOM 580 N N . GLU A 1 73 ? 6.173 -6.733 6.372 1.00 95.75 73 GLU A N 1
ATOM 581 C CA . GLU A 1 73 ? 5.733 -7.013 7.748 1.00 95.75 73 GLU A CA 1
ATOM 582 C C . GLU A 1 73 ? 5.672 -5.748 8.619 1.00 95.75 73 GLU A C 1
ATOM 584 O O . GLU A 1 73 ? 4.748 -5.572 9.416 1.00 95.75 73 GLU A O 1
ATOM 589 N N . LYS A 1 74 ? 6.590 -4.794 8.403 1.00 94.25 74 LYS A N 1
ATOM 590 C CA . LYS A 1 74 ? 6.556 -3.482 9.066 1.00 94.25 74 LYS A CA 1
ATOM 591 C C . LYS A 1 74 ? 5.232 -2.757 8.809 1.00 94.25 74 LYS A C 1
ATOM 593 O O . LYS A 1 74 ? 4.640 -2.226 9.746 1.00 94.25 74 LYS A O 1
ATOM 598 N N . ALA A 1 75 ? 4.764 -2.732 7.562 1.00 95.19 75 ALA A N 1
ATOM 599 C CA . ALA A 1 75 ? 3.494 -2.101 7.215 1.00 95.19 75 ALA A CA 1
ATOM 600 C C . ALA A 1 75 ? 2.289 -2.903 7.719 1.00 95.19 75 ALA A C 1
ATOM 602 O O . ALA A 1 75 ? 1.362 -2.316 8.276 1.00 95.19 75 ALA A O 1
ATOM 603 N N . LYS A 1 76 ? 2.309 -4.236 7.599 1.00 94.12 76 LYS A N 1
ATOM 604 C CA . LYS A 1 76 ? 1.227 -5.107 8.095 1.00 94.12 76 LYS A CA 1
ATOM 605 C C . LYS A 1 76 ? 1.004 -4.957 9.601 1.00 94.12 76 LYS A C 1
ATOM 607 O O . LYS A 1 76 ? -0.139 -4.943 10.053 1.00 94.12 76 LYS A 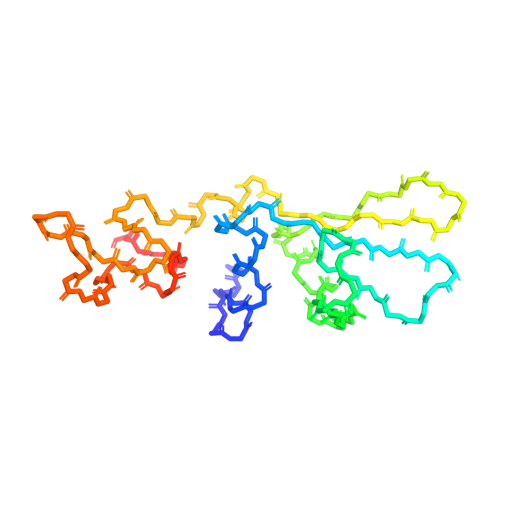O 1
ATOM 612 N N . ASN A 1 77 ? 2.064 -4.721 10.376 1.00 93.62 77 ASN A N 1
ATOM 613 C CA . ASN A 1 77 ? 1.974 -4.451 11.815 1.00 93.62 77 ASN A CA 1
ATOM 614 C C . ASN A 1 77 ? 1.212 -3.162 12.173 1.00 93.62 77 ASN A C 1
ATOM 616 O O . ASN A 1 77 ? 0.784 -2.994 13.322 1.00 93.62 77 ASN A O 1
ATOM 620 N N . LEU A 1 78 ? 0.978 -2.269 11.206 1.00 93.56 78 LEU A N 1
ATOM 621 C CA . LEU A 1 78 ? 0.125 -1.093 11.378 1.00 93.56 78 LEU A CA 1
ATOM 622 C C . LEU A 1 78 ? -1.369 -1.420 11.271 1.00 93.56 78 LEU A C 1
ATOM 624 O O . LEU A 1 78 ? -2.188 -0.575 11.631 1.00 93.56 78 LEU A O 1
ATOM 628 N N . ARG A 1 79 ? -1.758 -2.622 10.833 1.00 94.06 79 ARG A N 1
ATOM 629 C CA . ARG A 1 79 ? -3.167 -3.022 10.747 1.00 94.06 79 ARG A CA 1
ATOM 630 C C . ARG A 1 79 ? -3.847 -2.940 12.115 1.00 94.06 79 ARG A C 1
ATOM 632 O O . ARG A 1 79 ? -3.315 -3.379 13.139 1.00 94.06 79 ARG A O 1
ATOM 639 N N . CYS A 1 80 ? -5.042 -2.361 12.140 1.00 92.88 80 CYS A N 1
ATOM 640 C CA . CYS A 1 80 ? -5.894 -2.356 13.318 1.00 92.88 80 CYS A CA 1
ATOM 641 C C . CYS A 1 80 ? -6.746 -3.628 13.358 1.00 92.88 80 CYS A C 1
AT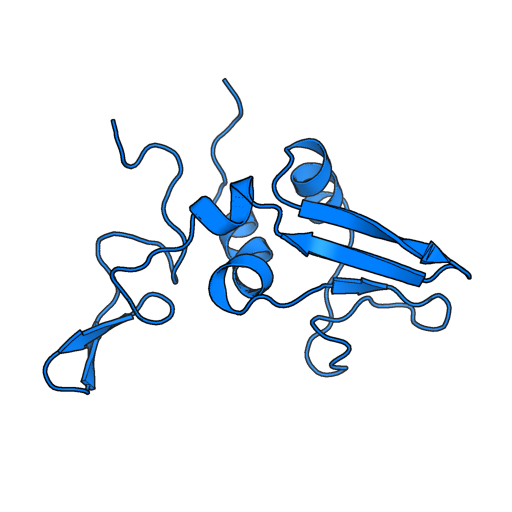OM 643 O O . CYS A 1 80 ? -7.577 -3.846 12.482 1.00 92.88 80 CYS A O 1
ATOM 645 N N . TYR A 1 81 ? -6.582 -4.424 14.415 1.00 89.38 81 TYR A N 1
ATOM 646 C CA . TYR A 1 81 ? -7.368 -5.642 14.653 1.00 89.38 81 TYR A CA 1
ATOM 647 C C . TYR A 1 81 ? -8.601 -5.412 15.544 1.00 89.38 81 TYR A C 1
ATOM 649 O O . TYR A 1 81 ? -9.353 -6.338 15.813 1.00 89.38 81 TYR A O 1
ATOM 657 N N . ARG A 1 82 ? -8.828 -4.172 16.004 1.00 88.38 82 ARG A N 1
ATOM 658 C CA . ARG A 1 82 ? -9.987 -3.792 16.840 1.00 88.38 82 ARG A CA 1
ATOM 659 C C . ARG A 1 82 ? -11.205 -3.352 16.025 1.00 88.38 82 ARG A C 1
ATOM 661 O O . ARG A 1 82 ? -12.204 -2.911 16.586 1.00 88.38 82 ARG A O 1
ATOM 668 N N . CYS A 1 83 ? -11.104 -3.384 14.702 1.00 89.81 83 CYS A N 1
ATOM 669 C CA . CYS A 1 83 ? -12.149 -2.931 13.799 1.00 89.81 83 CYS A CA 1
ATOM 670 C C . CYS A 1 83 ? -12.165 -3.779 12.534 1.00 89.81 83 CYS A C 1
ATOM 672 O O . CYS A 1 83 ? -11.186 -4.446 12.205 1.00 89.81 83 CYS A O 1
ATOM 674 N N . SER A 1 84 ? -13.264 -3.686 11.799 1.00 87.31 84 SER A N 1
ATOM 675 C CA . SER A 1 84 ? -13.363 -4.202 10.444 1.00 87.31 84 SER A CA 1
ATOM 676 C C . SER A 1 84 ? -13.212 -3.028 9.482 1.00 87.31 84 SER A C 1
ATOM 678 O O . SER A 1 84 ? -14.067 -2.144 9.438 1.00 87.31 84 SER A O 1
ATOM 680 N N . TYR A 1 85 ? -12.080 -2.953 8.778 1.00 86.56 85 TYR A N 1
ATOM 681 C CA . TYR A 1 85 ? -11.803 -1.920 7.763 1.00 86.56 85 TYR A CA 1
ATOM 682 C C . TYR A 1 85 ? -11.947 -0.461 8.257 1.00 86.56 85 TYR A C 1
ATOM 684 O O . TYR A 1 85 ? -12.294 0.443 7.495 1.00 86.56 85 TYR A O 1
ATOM 692 N N . GLY A 1 86 ? -11.681 -0.208 9.543 1.00 88.81 86 GLY A N 1
ATOM 693 C CA . GLY A 1 86 ? -11.835 1.111 10.171 1.00 88.81 86 GLY A CA 1
ATOM 694 C C . GLY A 1 86 ? -13.208 1.378 10.788 1.00 88.81 86 GLY A C 1
ATOM 695 O O . GLY A 1 86 ? -13.430 2.478 11.291 1.00 88.81 86 GLY A O 1
ATOM 696 N N . ARG A 1 87 ? -14.119 0.397 10.790 1.00 89.81 87 ARG A N 1
ATOM 697 C CA . ARG A 1 87 ? -15.444 0.482 11.417 1.00 89.81 87 ARG A CA 1
ATOM 698 C C . ARG A 1 87 ? -15.559 -0.465 12.607 1.00 89.81 87 ARG A C 1
ATOM 700 O O . ARG A 1 87 ? -15.120 -1.615 12.545 1.00 89.81 87 ARG A O 1
ATOM 707 N N . THR A 1 88 ? -16.136 0.012 13.703 1.00 91.19 88 THR A N 1
ATOM 708 C CA . THR A 1 88 ? -16.502 -0.849 14.834 1.00 91.19 88 THR A CA 1
ATOM 709 C C . THR A 1 88 ? -17.772 -1.618 14.505 1.00 91.19 88 THR A C 1
ATOM 711 O O . THR A 1 88 ? -18.657 -1.111 13.813 1.00 91.19 88 THR A O 1
ATOM 714 N N . ILE A 1 89 ? -17.859 -2.848 15.006 1.00 86.75 89 ILE A N 1
ATOM 715 C CA . ILE A 1 89 ? -19.048 -3.687 14.876 1.00 86.75 89 ILE A CA 1
ATOM 716 C C . ILE A 1 89 ? -19.688 -3.796 16.258 1.00 86.75 89 ILE A C 1
ATOM 718 O O . ILE A 1 89 ? -19.020 -4.175 17.218 1.00 86.75 89 ILE A O 1
ATOM 722 N N . LYS A 1 90 ? -20.974 -3.461 16.361 1.00 86.12 90 LYS A N 1
ATOM 723 C CA . LYS A 1 90 ? -21.796 -3.654 17.561 1.00 86.12 90 LYS A CA 1
ATOM 724 C C . LYS A 1 90 ? -23.044 -4.419 17.143 1.00 86.12 90 LYS A C 1
ATOM 726 O O . LYS A 1 90 ? -23.722 -4.008 16.208 1.00 86.12 90 LYS A O 1
A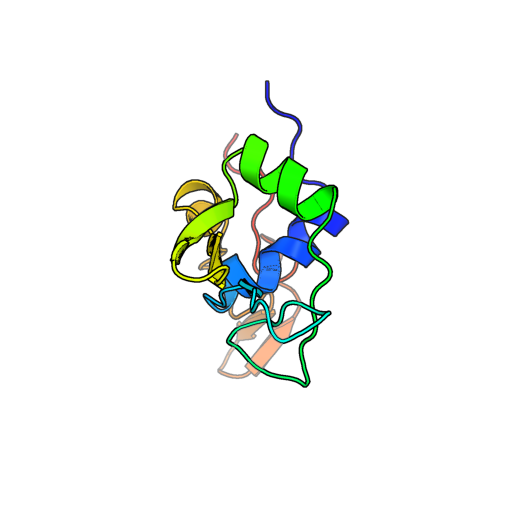TOM 731 N N . ASN A 1 91 ? -23.328 -5.540 17.804 1.00 87.50 91 ASN A N 1
ATOM 732 C CA . ASN A 1 91 ? -24.473 -6.410 17.492 1.00 87.50 91 ASN A CA 1
ATOM 733 C C . ASN A 1 91 ? -24.551 -6.817 16.004 1.00 87.50 91 ASN A C 1
ATOM 735 O O . ASN A 1 91 ? -25.618 -6.795 15.401 1.00 87.50 91 ASN A O 1
ATOM 739 N N . GLY A 1 92 ? -23.406 -7.122 15.385 1.00 82.62 92 GLY A N 1
ATOM 740 C CA . GLY A 1 92 ? -23.335 -7.503 13.968 1.00 82.62 92 GLY A CA 1
ATOM 741 C C . GLY A 1 92 ? -23.499 -6.351 12.967 1.00 82.62 92 GLY A C 1
ATOM 742 O O . GLY A 1 92 ? -23.356 -6.576 11.770 1.00 82.62 92 GLY A O 1
ATOM 743 N N . GLN A 1 93 ? -23.737 -5.118 13.424 1.00 85.44 93 GLN A N 1
ATOM 744 C CA . GLN A 1 93 ? -23.878 -3.942 12.564 1.00 85.44 93 GLN A CA 1
ATOM 745 C C . GLN A 1 93 ? -22.707 -2.972 12.723 1.00 85.44 93 GLN A C 1
ATOM 747 O O . GLN A 1 93 ? -22.060 -2.908 13.771 1.00 85.44 93 GLN A O 1
ATOM 752 N N . GLN A 1 94 ? -22.432 -2.193 11.674 1.00 85.50 94 GLN A N 1
ATOM 753 C CA . GLN A 1 94 ? -21.442 -1.121 11.741 1.00 85.50 94 GLN A CA 1
ATOM 754 C C . GLN A 1 94 ? -21.948 -0.019 12.675 1.00 85.50 94 GLN A C 1
ATOM 756 O O . GLN A 1 94 ? -22.954 0.626 12.401 1.00 85.50 94 GLN A O 1
ATOM 761 N N . ALA A 1 95 ? -21.236 0.195 13.777 1.00 86.12 95 ALA A N 1
ATOM 762 C CA . ALA A 1 95 ? -21.641 1.130 14.822 1.00 86.12 95 ALA A CA 1
ATOM 763 C C . ALA A 1 95 ? -21.032 2.528 14.641 1.00 86.12 95 ALA A C 1
ATOM 765 O O . ALA A 1 95 ? -21.568 3.508 15.148 1.00 86.12 95 ALA A O 1
ATOM 766 N N . GLY A 1 96 ? -19.902 2.630 13.937 1.00 87.94 96 GLY A N 1
ATOM 767 C CA . GLY A 1 96 ? -19.212 3.898 13.727 1.00 87.94 96 GLY A CA 1
ATOM 768 C C . GLY A 1 96 ? -17.761 3.733 13.291 1.00 87.94 96 GLY A C 1
ATOM 769 O O . GLY A 1 96 ? -17.301 2.633 12.982 1.00 87.94 96 GLY A O 1
ATOM 770 N N . SER A 1 97 ? -17.040 4.850 13.221 1.00 90.75 97 SER A N 1
ATOM 771 C CA . SER A 1 97 ? -15.596 4.860 12.954 1.00 90.75 97 SER A CA 1
ATOM 772 C C . SER A 1 97 ? -14.814 4.298 14.142 1.00 90.75 97 SER A C 1
ATOM 774 O O . SER A 1 97 ? -15.185 4.497 15.298 1.00 90.75 97 SER A O 1
ATOM 776 N N . CYS A 1 98 ? -13.715 3.599 13.867 1.00 90.50 98 CYS A N 1
ATOM 777 C CA . CYS A 1 98 ? -12.849 3.072 14.911 1.00 90.50 98 CYS A CA 1
ATOM 778 C C . CYS A 1 98 ? -12.091 4.202 15.625 1.00 90.50 98 CYS A C 1
ATOM 780 O O . CYS A 1 98 ? -11.400 4.969 14.957 1.00 90.50 98 CYS A O 1
ATOM 782 N N . PRO A 1 99 ? -12.130 4.273 16.968 1.00 89.31 99 PRO A N 1
ATOM 783 C CA . PRO A 1 99 ? -11.417 5.307 17.719 1.00 89.31 99 PRO A CA 1
ATOM 784 C C . PRO A 1 99 ? -9.894 5.086 17.774 1.00 89.31 99 PRO A C 1
ATOM 786 O O . PRO A 1 99 ? -9.163 5.961 18.220 1.00 89.31 99 PRO A O 1
ATOM 789 N N . HIS A 1 100 ? -9.400 3.921 17.341 1.00 88.38 100 HIS A N 1
ATOM 790 C CA . HIS A 1 100 ? -7.991 3.526 17.474 1.00 88.38 100 HIS A CA 1
ATOM 791 C C . HIS A 1 100 ? -7.212 3.532 16.154 1.00 88.38 100 HIS A C 1
ATOM 793 O O . HIS A 1 100 ? -6.037 3.161 16.128 1.00 88.38 100 HIS A O 1
ATOM 799 N N . CYS A 1 101 ? -7.855 3.862 15.035 1.00 91.00 101 CYS A N 1
ATOM 800 C CA . CYS A 1 101 ? -7.206 3.819 13.732 1.00 91.00 101 CYS A CA 1
ATOM 801 C C . CYS A 1 101 ? -7.858 4.769 12.734 1.00 91.00 101 CYS A C 1
ATOM 803 O O . CYS A 1 101 ? -9.030 5.112 12.852 1.00 91.00 101 CYS A O 1
ATOM 805 N N . ASP A 1 102 ? -7.107 5.098 11.695 1.00 88.94 102 ASP A N 1
ATOM 806 C CA . ASP A 1 102 ? -7.583 5.844 10.542 1.00 88.94 102 ASP A CA 1
ATOM 807 C C . ASP A 1 102 ? -7.869 4.845 9.414 1.00 88.94 102 ASP A C 1
ATOM 809 O O . ASP A 1 102 ? -6.955 4.287 8.806 1.00 88.94 102 ASP A O 1
ATOM 813 N N . GLY A 1 103 ? -9.147 4.510 9.214 1.00 87.06 103 GLY A N 1
ATOM 814 C CA . GLY A 1 103 ? -9.569 3.623 8.128 1.00 87.06 103 GLY A CA 1
ATOM 815 C C . GLY A 1 103 ? -8.973 2.208 8.167 1.00 87.06 103 GLY A C 1
ATOM 816 O O . GLY A 1 103 ? -8.831 1.600 7.112 1.00 87.06 103 GLY A O 1
ATOM 817 N N . GLY A 1 104 ? -8.617 1.690 9.345 1.00 91.62 104 GLY A N 1
ATOM 818 C CA . GLY A 1 104 ? -8.007 0.365 9.521 1.00 91.62 104 GLY A CA 1
ATOM 819 C C . GLY A 1 104 ? -6.490 0.383 9.736 1.00 91.62 104 GLY A C 1
ATOM 820 O O . GLY A 1 104 ? -5.917 -0.670 10.013 1.00 91.62 104 GLY A O 1
ATOM 821 N N . ILE A 1 105 ? -5.843 1.553 9.671 1.00 93.62 105 ILE A N 1
ATOM 822 C CA . ILE A 1 105 ? -4.401 1.719 9.905 1.00 93.62 105 ILE A CA 1
ATOM 823 C C . ILE A 1 105 ? -4.160 2.484 11.212 1.00 93.62 105 ILE A C 1
ATOM 825 O O . ILE A 1 105 ? -4.669 3.588 11.411 1.00 93.62 105 ILE A O 1
ATO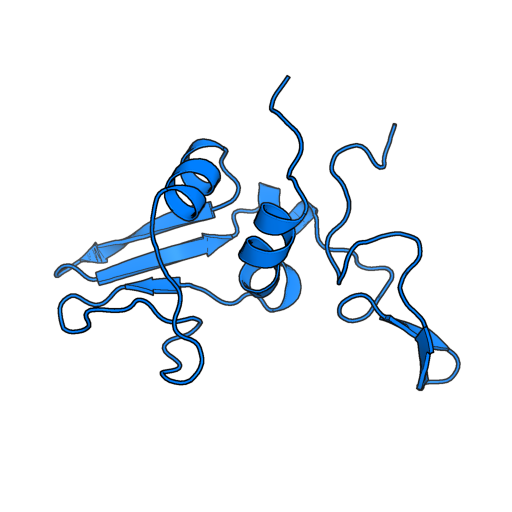M 829 N N . LYS A 1 106 ? -3.377 1.898 12.121 1.00 91.69 106 LYS A N 1
ATOM 830 C CA . LYS A 1 106 ? -2.918 2.541 13.359 1.00 91.69 106 LYS A CA 1
ATOM 831 C C . LYS A 1 106 ? -1.923 3.655 13.034 1.00 91.69 106 LYS A C 1
ATOM 833 O O . LYS A 1 106 ? -1.126 3.538 12.106 1.00 91.69 106 LYS A O 1
ATOM 838 N N . GLN A 1 107 ? -1.938 4.722 13.826 1.00 82.94 107 GLN A N 1
ATOM 839 C CA . GLN A 1 107 ? -0.894 5.742 13.751 1.00 82.94 107 GLN A CA 1
ATOM 840 C C . GLN A 1 107 ? 0.405 5.191 14.355 1.00 82.94 107 GLN A C 1
ATOM 842 O O . GLN A 1 107 ? 0.378 4.498 15.376 1.00 82.94 107 GLN A O 1
ATOM 847 N N . GLU A 1 108 ? 1.542 5.477 13.723 1.00 73.56 108 GLU A N 1
ATOM 848 C CA . GLU A 1 108 ? 2.846 5.143 14.300 1.00 73.56 108 GLU A CA 1
ATOM 849 C C . GLU A 1 108 ? 3.038 5.917 15.606 1.00 73.56 108 GLU A C 1
ATOM 851 O O . GLU A 1 108 ? 2.921 7.140 15.615 1.00 73.56 108 GLU A O 1
ATOM 856 N N . GLY A 1 109 ? 3.302 5.198 16.700 1.00 61.16 109 GLY A N 1
ATOM 857 C CA . GLY A 1 109 ? 3.455 5.785 18.035 1.00 61.16 109 GLY A CA 1
ATOM 858 C C . GLY A 1 109 ? 2.231 5.681 18.951 1.00 61.16 109 GLY A C 1
ATOM 859 O O . GLY A 1 109 ? 2.315 6.128 20.082 1.00 61.16 109 GLY A O 1
ATOM 860 N N . ALA A 1 110 ? 1.129 5.034 18.545 1.00 47.88 110 ALA A N 1
ATOM 861 C CA . ALA A 1 110 ? -0.039 4.825 19.424 1.00 47.88 110 ALA A CA 1
ATOM 862 C C . ALA A 1 110 ? 0.190 3.837 20.603 1.00 47.88 110 ALA A C 1
ATOM 864 O O . ALA A 1 110 ? -0.758 3.504 21.306 1.00 47.88 110 ALA A O 1
ATOM 865 N N . ASN A 1 111 ? 1.430 3.372 20.797 1.00 36.44 111 ASN A N 1
ATOM 866 C CA . ASN A 1 111 ? 1.901 2.591 21.945 1.00 36.44 111 ASN A CA 1
ATOM 867 C C . ASN A 1 111 ? 3.125 3.289 22.583 1.00 36.44 111 ASN A C 1
ATOM 869 O O . ASN A 1 111 ? 4.197 2.690 22.684 1.00 36.44 111 ASN A O 1
ATOM 873 N N . GLN A 1 112 ? 2.989 4.564 22.947 1.00 34.66 112 GLN A N 1
ATOM 874 C CA . GLN A 1 112 ? 3.852 5.209 23.941 1.00 34.66 112 GLN A CA 1
ATOM 875 C C . GLN A 1 112 ? 2.975 5.772 25.047 1.00 34.66 112 GLN A C 1
ATOM 877 O O . GLN A 1 112 ? 1.970 6.432 24.697 1.00 34.66 112 GLN A O 1
#

Organism: Klebsiella pneumoniae (NCBI:txid573)